Protein AF-A0A812YPP5-F1 (afdb_monomer_lite)

Secondary structure (DSSP, 8-state):
--HHHHHSPPTTS--SS-HHHHHHHHH-HHHHHHHHHHHHHHHHHH-TTS-HHHHHHHHHHHHHHHHHHHHHHHHHHHTGGG-HHHHTTTT-TT------GGGTTTTTSTT--

pLDDT: mean 78.15, std 19.76, range [39.53, 96.69]

Radius of gyration: 17.34 Å; chains: 1; bounding box: 52×29×34 Å

Sequence (113 aa):
MRLKRLCEKKKSGKAWVSEELTADWKSGGSSREALEIALLETIKELGADAPHQKMRAAFVCKVTFVKERILQREKEVTGEWLTEERMKNKHSWGKHRVCNHDLYISQNLNQLS

Structure (mmCIF, N/CA/C/O backbone):
data_AF-A0A812YPP5-F1
#
_entry.id   AF-A0A812YPP5-F1
#
loop_
_atom_site.group_PDB
_atom_site.id
_atom_site.type_symbol
_atom_site.label_atom_id
_atom_site.label_alt_id
_atom_site.label_comp_id
_atom_site.label_asym_id
_atom_site.label_entity_id
_atom_site.label_seq_id
_atom_site.pdbx_PDB_ins_code
_atom_site.Cartn_x
_atom_site.Cartn_y
_atom_site.Cartn_z
_atom_site.occupancy
_atom_site.B_iso_or_equiv
_atom_site.auth_seq_id
_atom_site.auth_comp_id
_atom_site.auth_asym_id
_atom_site.auth_atom_id
_atom_site.pdbx_PDB_model_num
ATOM 1 N N . MET A 1 1 ? 6.614 -10.183 -5.417 1.00 79.25 1 MET A N 1
ATOM 2 C CA . MET A 1 1 ? 7.104 -9.026 -4.613 1.00 79.25 1 MET A CA 1
ATOM 3 C C . MET A 1 1 ? 6.730 -9.206 -3.135 1.00 79.25 1 MET A C 1
ATOM 5 O O . MET A 1 1 ? 5.693 -9.798 -2.890 1.00 79.25 1 MET A O 1
ATOM 9 N N . ARG A 1 2 ? 7.524 -8.730 -2.153 1.00 87.25 2 ARG A N 1
ATOM 10 C CA . ARG A 1 2 ? 7.175 -8.784 -0.706 1.00 87.25 2 ARG A CA 1
ATOM 11 C C . ARG A 1 2 ? 7.024 -7.372 -0.128 1.00 87.25 2 ARG A C 1
ATOM 13 O O . ARG A 1 2 ? 7.924 -6.565 -0.346 1.00 87.25 2 ARG A O 1
ATOM 20 N N . LEU A 1 3 ? 5.979 -7.113 0.669 1.00 89.81 3 LEU A N 1
ATOM 21 C CA . LEU A 1 3 ? 5.699 -5.789 1.258 1.00 89.81 3 LEU A CA 1
ATOM 22 C C . LEU A 1 3 ? 6.881 -5.239 2.064 1.00 89.81 3 LEU A C 1
ATOM 24 O O . LEU A 1 3 ? 7.301 -4.104 1.863 1.00 89.81 3 LEU A O 1
ATOM 28 N N . LYS A 1 4 ? 7.501 -6.095 2.883 1.00 91.06 4 LYS A N 1
ATOM 29 C CA . LYS A 1 4 ? 8.711 -5.774 3.653 1.00 91.06 4 LYS A CA 1
ATOM 30 C C . LYS A 1 4 ? 9.811 -5.134 2.790 1.00 91.06 4 LYS A C 1
ATOM 32 O O . LYS A 1 4 ? 10.397 -4.138 3.182 1.00 91.06 4 LYS A O 1
ATOM 37 N N . ARG A 1 5 ? 10.046 -5.642 1.572 1.00 88.81 5 ARG A N 1
ATOM 38 C CA . ARG A 1 5 ? 11.086 -5.105 0.672 1.00 88.81 5 ARG A CA 1
ATOM 39 C C . ARG A 1 5 ? 10.761 -3.709 0.131 1.00 88.81 5 ARG A C 1
ATOM 41 O O . ARG A 1 5 ? 11.690 -2.998 -0.238 1.00 88.81 5 ARG A O 1
ATOM 48 N N . LEU A 1 6 ? 9.481 -3.340 0.061 1.00 89.44 6 LEU A N 1
ATOM 49 C CA . LEU A 1 6 ? 9.037 -2.015 -0.381 1.00 89.44 6 LEU A CA 1
ATOM 50 C C . LEU A 1 6 ? 9.109 -0.991 0.757 1.00 89.44 6 LEU A C 1
ATOM 52 O O . LEU A 1 6 ? 9.531 0.137 0.523 1.00 89.44 6 LEU A O 1
ATOM 56 N N . CYS A 1 7 ? 8.737 -1.392 1.974 1.00 91.31 7 CYS A N 1
ATOM 57 C CA . CYS A 1 7 ? 8.597 -0.481 3.112 1.00 91.31 7 CYS A CA 1
ATOM 58 C C . CYS A 1 7 ? 9.831 -0.399 4.026 1.00 91.31 7 CYS A C 1
ATOM 60 O O . CYS A 1 7 ? 9.927 0.524 4.830 1.00 91.31 7 CYS A O 1
ATOM 62 N N . GLU A 1 8 ? 10.790 -1.325 3.938 1.00 88.56 8 GLU A N 1
ATOM 63 C CA . GLU A 1 8 ? 12.008 -1.248 4.751 1.00 88.56 8 GLU A CA 1
ATOM 64 C C . GLU A 1 8 ? 12.989 -0.171 4.273 1.00 88.56 8 GLU A C 1
ATOM 66 O O . GLU A 1 8 ? 13.246 0.006 3.077 1.00 88.56 8 GLU A O 1
ATOM 71 N N . LYS A 1 9 ? 13.620 0.503 5.244 1.00 88.88 9 LYS A N 1
ATOM 72 C CA . LYS A 1 9 ? 14.792 1.345 4.990 1.00 88.88 9 LYS A CA 1
ATOM 73 C C . LYS A 1 9 ? 15.990 0.450 4.670 1.00 88.88 9 LYS A C 1
ATOM 75 O O . LYS A 1 9 ? 16.253 -0.539 5.354 1.00 88.88 9 LYS A O 1
ATOM 80 N N . LYS A 1 10 ? 16.746 0.809 3.634 1.00 87.19 10 LYS A N 1
ATOM 81 C CA . LYS A 1 10 ? 18.026 0.163 3.327 1.00 87.19 10 LYS A CA 1
ATOM 82 C C . LYS A 1 10 ? 19.055 0.488 4.410 1.00 87.19 10 LYS A C 1
ATOM 84 O O . LYS A 1 10 ? 18.938 1.493 5.104 1.00 87.19 10 LYS A O 1
ATOM 89 N N . LYS A 1 11 ? 20.143 -0.289 4.454 1.00 86.88 11 LYS A N 1
ATOM 90 C CA . LYS A 1 11 ? 21.325 0.005 5.291 1.00 86.88 11 LYS A CA 1
ATOM 91 C C . LYS A 1 11 ? 21.907 1.403 5.041 1.00 86.88 11 LYS A C 1
ATOM 93 O O . LYS A 1 11 ? 22.482 1.991 5.941 1.00 86.88 11 LYS A O 1
ATOM 98 N N . SER A 1 12 ? 21.715 1.948 3.838 1.00 87.88 12 SER A N 1
ATOM 99 C CA . SER A 1 12 ? 22.103 3.316 3.483 1.00 87.88 12 SER A CA 1
ATOM 100 C C . SER A 1 12 ? 21.178 4.407 4.041 1.00 87.88 12 SER A C 1
ATOM 102 O O . SER A 1 12 ? 21.346 5.571 3.699 1.00 87.88 12 SER A O 1
ATOM 104 N N . GLY A 1 13 ? 20.144 4.053 4.809 1.00 84.12 13 GLY A N 1
ATOM 105 C CA . GLY A 1 13 ? 19.131 4.978 5.326 1.00 84.12 13 GLY A CA 1
ATOM 106 C C . GLY A 1 13 ? 18.031 5.348 4.323 1.00 84.12 13 GLY A C 1
ATOM 107 O O . GLY A 1 13 ? 16.972 5.820 4.731 1.00 84.12 13 GLY A O 1
ATOM 108 N N . LYS A 1 14 ? 18.225 5.083 3.022 1.00 85.31 14 LYS A N 1
ATOM 109 C CA . LYS A 1 14 ? 17.237 5.382 1.971 1.00 85.31 14 LYS A CA 1
ATOM 110 C C . LYS A 1 14 ? 16.070 4.385 1.995 1.00 85.31 14 LYS A C 1
ATOM 112 O O . LYS A 1 14 ? 16.294 3.174 2.047 1.00 85.31 14 LYS A O 1
ATOM 117 N N . ALA A 1 15 ? 14.840 4.884 1.894 1.00 87.00 15 ALA A N 1
ATOM 118 C CA . ALA A 1 15 ? 13.625 4.088 1.697 1.00 87.00 15 ALA A CA 1
ATOM 119 C C . ALA A 1 15 ? 13.202 4.089 0.220 1.00 87.00 15 ALA A C 1
ATOM 121 O O . ALA A 1 15 ? 13.561 4.992 -0.537 1.00 87.00 15 ALA A O 1
ATOM 122 N N . TRP A 1 16 ? 12.446 3.074 -0.205 1.00 88.19 16 TRP A N 1
ATOM 123 C CA . TRP A 1 16 ? 11.841 3.072 -1.543 1.00 88.19 16 TRP A CA 1
ATOM 124 C C . TRP A 1 16 ? 10.539 3.866 -1.609 1.00 88.19 16 TRP A C 1
ATOM 126 O O . TRP A 1 16 ? 10.224 4.406 -2.670 1.00 88.19 16 TRP A O 1
ATOM 136 N N . VAL A 1 17 ? 9.805 3.890 -0.499 1.00 91.19 17 VAL A N 1
ATOM 137 C CA . VAL A 1 17 ? 8.523 4.572 -0.303 1.00 91.19 17 VAL A CA 1
ATOM 138 C C . VAL A 1 17 ? 8.693 5.748 0.662 1.00 91.19 17 VAL A C 1
ATOM 140 O O . VAL A 1 17 ? 9.758 5.904 1.262 1.00 91.19 17 VAL A O 1
ATOM 143 N N . SER A 1 18 ? 7.661 6.582 0.804 1.00 92.06 18 SER A N 1
ATOM 144 C CA . SER A 1 18 ? 7.681 7.717 1.732 1.00 92.06 18 SER A CA 1
ATOM 145 C C . SER A 1 18 ? 7.841 7.272 3.192 1.00 92.06 18 SER A C 1
ATOM 147 O O . SER A 1 18 ? 7.614 6.111 3.558 1.00 92.06 18 SER A O 1
ATOM 149 N N . GLU A 1 19 ? 8.234 8.214 4.050 1.00 91.50 19 GLU A N 1
ATOM 150 C CA . GLU A 1 19 ? 8.356 7.949 5.485 1.00 91.50 19 GLU A CA 1
ATOM 151 C C . GLU A 1 19 ? 7.009 7.609 6.126 1.00 91.50 19 GLU A C 1
ATOM 153 O O . GLU A 1 19 ? 6.971 6.741 6.993 1.00 91.50 19 GLU A O 1
ATOM 158 N N . GLU A 1 20 ? 5.913 8.192 5.633 1.00 92.06 20 GLU A N 1
ATOM 159 C CA . GLU A 1 20 ? 4.542 7.855 6.038 1.00 92.06 20 GLU A CA 1
ATOM 160 C C . GLU A 1 20 ? 4.241 6.368 5.807 1.00 92.06 20 GLU A C 1
ATOM 162 O O . GLU A 1 20 ? 3.895 5.656 6.741 1.00 92.06 20 GLU A O 1
ATOM 167 N N . LEU A 1 21 ? 4.478 5.850 4.596 1.00 93.06 21 LEU A N 1
ATOM 168 C CA . LEU A 1 21 ? 4.222 4.437 4.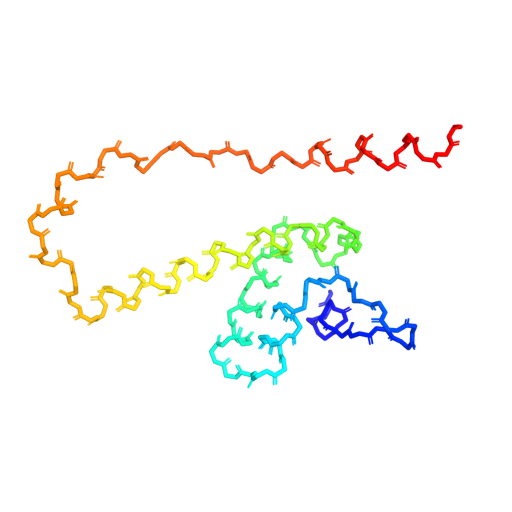284 1.00 93.06 21 LEU A CA 1
ATOM 169 C C . LEU A 1 21 ? 5.149 3.488 5.051 1.00 93.06 21 LEU A C 1
ATOM 171 O O . LEU A 1 21 ? 4.796 2.346 5.348 1.00 93.06 21 LEU A O 1
ATOM 175 N N . THR A 1 22 ? 6.350 3.959 5.381 1.00 93.81 22 THR A N 1
ATOM 176 C CA . THR A 1 22 ? 7.265 3.234 6.265 1.00 93.81 22 THR A CA 1
ATOM 177 C C . THR A 1 22 ? 6.720 3.194 7.695 1.00 93.81 22 THR A C 1
ATOM 179 O O . THR A 1 22 ? 6.829 2.162 8.358 1.00 93.81 22 THR A O 1
ATOM 182 N N . ALA A 1 23 ? 6.146 4.298 8.179 1.00 92.75 23 ALA A N 1
ATOM 183 C CA . ALA A 1 23 ? 5.526 4.392 9.494 1.00 92.75 23 ALA A CA 1
ATOM 184 C C . ALA A 1 23 ? 4.264 3.524 9.581 1.00 92.75 23 ALA A C 1
ATOM 186 O O . ALA A 1 23 ? 4.163 2.743 10.520 1.00 92.75 23 ALA A O 1
ATOM 187 N N . ASP A 1 24 ? 3.392 3.554 8.571 1.00 92.75 24 ASP A N 1
ATOM 188 C CA . ASP A 1 24 ? 2.206 2.689 8.461 1.00 92.75 24 ASP A CA 1
ATOM 189 C C . ASP A 1 24 ? 2.570 1.204 8.452 1.00 92.75 24 ASP A C 1
ATOM 191 O O . ASP A 1 24 ? 1.938 0.367 9.097 1.00 92.75 24 ASP A O 1
ATOM 195 N N . TRP A 1 25 ? 3.635 0.850 7.728 1.00 94.62 25 TRP A N 1
ATOM 196 C CA . TRP A 1 25 ? 4.117 -0.520 7.750 1.00 94.62 25 TRP A CA 1
ATOM 197 C C . TRP A 1 25 ? 4.631 -0.903 9.138 1.00 94.62 25 TRP A C 1
ATOM 199 O O . TRP A 1 25 ? 4.408 -2.033 9.566 1.00 94.62 25 TRP A O 1
ATOM 209 N N . LYS A 1 26 ? 5.303 0.003 9.856 1.00 93.00 26 LYS A N 1
ATOM 210 C CA . LYS A 1 26 ? 5.820 -0.255 11.208 1.0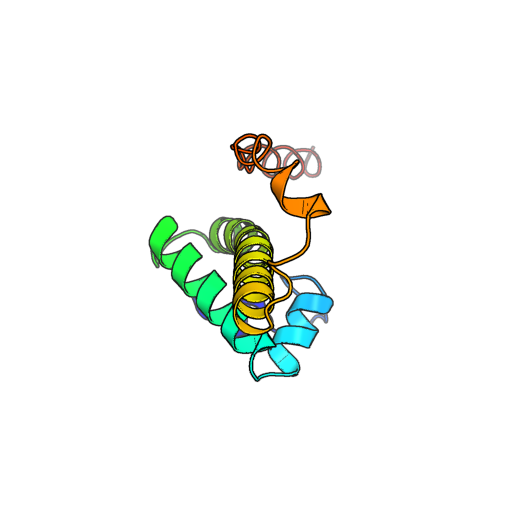0 93.00 26 LYS A CA 1
ATOM 211 C C . LYS A 1 26 ? 4.723 -0.311 12.268 1.00 93.00 26 LYS A C 1
ATOM 213 O O . LYS A 1 26 ? 4.813 -1.185 13.126 1.00 93.00 26 LYS A O 1
ATOM 218 N N . SER A 1 27 ? 3.722 0.568 12.201 1.00 92.50 27 SER A N 1
ATOM 219 C CA . SER A 1 27 ? 2.618 0.632 13.167 1.00 92.50 27 SER A CA 1
ATOM 220 C C . SER A 1 27 ? 1.821 -0.670 13.199 1.00 92.50 27 SER A C 1
ATOM 222 O O . SER A 1 27 ? 1.396 -1.100 14.268 1.00 92.50 27 SER A O 1
ATOM 224 N N . GLY A 1 28 ? 1.705 -1.358 12.059 1.00 92.12 28 GLY A N 1
ATOM 225 C CA . GLY A 1 28 ? 0.979 -2.622 11.985 1.00 92.12 28 GLY A CA 1
ATOM 226 C C . GLY A 1 28 ? -0.533 -2.407 11.922 1.00 92.12 28 GLY A C 1
ATOM 227 O O . GLY A 1 28 ? -0.997 -1.376 11.439 1.00 92.12 28 GLY A O 1
ATOM 228 N N . GLY A 1 29 ? -1.294 -3.410 12.371 1.00 93.06 29 GLY A N 1
ATOM 229 C CA . GLY A 1 29 ? -2.759 -3.364 12.410 1.00 93.06 29 GLY A CA 1
ATOM 230 C C . GLY A 1 29 ? -3.396 -3.003 11.064 1.00 93.06 29 GLY A C 1
ATOM 231 O O . GLY A 1 29 ? -2.886 -3.375 10.004 1.00 93.06 29 GLY A O 1
ATOM 232 N N . SER A 1 30 ? -4.473 -2.219 11.123 1.00 90.38 30 SER A N 1
ATOM 233 C CA . SER A 1 30 ? -5.250 -1.786 9.955 1.00 90.38 30 SER A CA 1
ATOM 234 C C . SER A 1 30 ? -4.422 -0.997 8.935 1.00 90.38 30 SER A C 1
ATOM 236 O O . SER A 1 30 ? -4.593 -1.173 7.727 1.00 90.38 30 SER A O 1
ATOM 238 N N . SER A 1 31 ? -3.464 -0.181 9.391 1.00 91.31 31 SER A N 1
ATOM 239 C CA . SER A 1 31 ? -2.554 0.548 8.500 1.00 91.31 31 SER A CA 1
ATOM 240 C C . SER A 1 31 ? -1.718 -0.405 7.647 1.00 91.31 31 SER A C 1
ATOM 242 O O . SER A 1 31 ? -1.598 -0.202 6.440 1.00 91.31 31 SER A O 1
ATOM 244 N N . ARG A 1 32 ? -1.172 -1.481 8.233 1.00 94.62 32 ARG A N 1
ATOM 245 C CA . ARG A 1 32 ? -0.409 -2.485 7.474 1.00 94.62 32 ARG A CA 1
ATOM 246 C C . ARG A 1 32 ? -1.312 -3.318 6.571 1.00 94.62 32 ARG A C 1
ATOM 248 O O . ARG A 1 32 ? -0.919 -3.585 5.438 1.00 94.62 32 ARG A O 1
ATOM 255 N N . GLU A 1 33 ? -2.506 -3.680 7.028 1.00 94.62 33 GLU A N 1
ATOM 256 C CA . GLU A 1 33 ? -3.488 -4.407 6.214 1.00 94.62 33 GLU A CA 1
ATOM 257 C C . GLU A 1 33 ? -3.845 -3.636 4.936 1.00 94.62 33 GLU A C 1
ATOM 259 O O . GLU A 1 33 ? -3.858 -4.212 3.847 1.00 94.62 33 GLU A O 1
ATOM 264 N N . ALA A 1 34 ? -4.031 -2.314 5.024 1.00 94.69 34 ALA A N 1
ATOM 265 C CA . ALA A 1 34 ? -4.259 -1.469 3.851 1.00 94.69 34 ALA A CA 1
ATOM 266 C C . ALA A 1 34 ? -3.098 -1.547 2.840 1.00 94.69 34 ALA A C 1
ATOM 268 O O . ALA A 1 34 ? -3.322 -1.618 1.628 1.00 94.69 34 ALA A O 1
ATOM 269 N N . LEU A 1 35 ? -1.850 -1.589 3.321 1.00 96.38 35 LEU A N 1
ATOM 270 C CA . LEU A 1 35 ? -0.674 -1.761 2.464 1.00 96.38 35 LEU A CA 1
ATOM 271 C C . LEU A 1 35 ? -0.607 -3.164 1.845 1.00 96.38 35 LEU A C 1
ATOM 273 O O . LEU A 1 35 ? -0.211 -3.308 0.688 1.00 96.38 35 LEU A O 1
ATOM 277 N N . GLU A 1 36 ? -0.989 -4.204 2.582 1.00 96.31 36 GLU A N 1
ATOM 278 C CA . GLU A 1 36 ? -1.033 -5.574 2.061 1.00 96.31 36 GLU A CA 1
ATOM 279 C C . GLU A 1 36 ? -2.077 -5.715 0.953 1.00 96.31 36 GLU A C 1
ATOM 281 O O . GLU A 1 36 ? -1.765 -6.241 -0.118 1.00 96.31 36 GLU A O 1
ATOM 286 N N . ILE A 1 37 ? -3.271 -5.154 1.152 1.00 96.25 37 ILE A N 1
ATOM 287 C CA . ILE A 1 37 ? -4.324 -5.102 0.133 1.00 96.25 37 ILE A CA 1
ATOM 288 C C . ILE A 1 37 ? -3.822 -4.361 -1.112 1.00 96.25 37 ILE A C 1
ATOM 290 O O . ILE A 1 37 ? -3.935 -4.879 -2.224 1.00 96.25 37 ILE A O 1
ATOM 294 N N . ALA A 1 38 ? -3.209 -3.186 -0.941 1.00 96.69 38 ALA A N 1
ATOM 295 C CA . ALA A 1 38 ? -2.670 -2.410 -2.056 1.00 96.69 38 ALA A CA 1
ATOM 296 C C . ALA A 1 38 ? -1.596 -3.180 -2.840 1.00 96.69 38 ALA A C 1
ATOM 298 O O . ALA A 1 38 ? -1.562 -3.130 -4.074 1.00 96.69 38 ALA A O 1
ATOM 299 N N . LEU A 1 39 ? -0.733 -3.931 -2.151 1.00 96.44 39 LEU A N 1
ATOM 300 C CA . LEU A 1 39 ? 0.269 -4.769 -2.803 1.00 96.44 39 LEU A CA 1
ATOM 301 C C . LEU A 1 39 ? -0.374 -5.915 -3.590 1.00 96.44 39 LEU A C 1
ATOM 303 O O . LEU A 1 39 ? 0.023 -6.152 -4.730 1.00 96.44 39 LEU A O 1
ATOM 307 N N . LEU A 1 40 ? -1.353 -6.613 -3.014 1.00 96.69 40 LEU A N 1
ATOM 308 C CA . LEU A 1 40 ? -2.046 -7.714 -3.686 1.00 96.69 40 LEU A CA 1
ATOM 309 C C . LEU A 1 40 ? -2.788 -7.235 -4.935 1.00 96.69 40 LEU A C 1
ATOM 311 O O . LEU A 1 40 ? -2.689 -7.868 -5.985 1.00 96.69 40 LEU A O 1
ATOM 315 N N . GLU A 1 41 ? -3.470 -6.093 -4.856 1.00 96.44 41 GLU A N 1
ATOM 316 C CA . GLU A 1 41 ? -4.131 -5.484 -6.013 1.00 96.44 41 GLU A CA 1
ATOM 317 C C . GLU A 1 41 ? -3.131 -5.084 -7.099 1.00 96.44 41 GLU A C 1
ATOM 319 O O . GLU A 1 41 ? -3.376 -5.316 -8.281 1.00 96.44 41 GLU A O 1
ATOM 324 N N . THR A 1 42 ? -1.972 -4.554 -6.707 1.00 96.44 42 THR A N 1
ATOM 325 C CA . THR A 1 42 ? -0.908 -4.196 -7.653 1.00 96.44 42 THR A CA 1
ATOM 326 C C . THR A 1 42 ? -0.302 -5.432 -8.324 1.00 96.44 42 THR A C 1
ATOM 328 O O . THR A 1 42 ? -0.070 -5.429 -9.531 1.00 96.44 42 THR A O 1
ATOM 331 N N . ILE A 1 43 ? -0.075 -6.514 -7.570 1.00 95.50 43 ILE A N 1
ATOM 332 C CA . ILE A 1 43 ? 0.411 -7.791 -8.116 1.00 95.50 43 ILE A CA 1
ATOM 333 C C . ILE A 1 43 ? -0.626 -8.396 -9.065 1.00 95.50 43 ILE A C 1
ATOM 335 O O . ILE A 1 43 ? -0.252 -8.913 -10.113 1.00 95.50 43 ILE A O 1
ATOM 339 N N . LYS A 1 44 ? -1.917 -8.315 -8.730 1.00 96.00 44 LYS A N 1
ATOM 340 C CA . LYS A 1 44 ? -3.002 -8.780 -9.601 1.00 96.00 44 LYS A CA 1
ATOM 341 C C . LYS A 1 44 ? -3.043 -8.010 -10.924 1.00 96.00 44 LYS A C 1
ATOM 343 O O . LYS A 1 44 ? -3.329 -8.605 -11.954 1.00 96.00 44 LYS A O 1
ATOM 348 N N . GLU A 1 45 ? -2.765 -6.709 -10.893 1.00 95.00 45 GLU A N 1
ATOM 349 C CA . GLU A 1 45 ? -2.776 -5.844 -12.077 1.00 95.00 45 GLU A CA 1
ATOM 350 C C . GLU A 1 45 ? -1.541 -6.035 -12.970 1.00 95.00 45 GLU A C 1
ATOM 352 O O . GLU A 1 45 ? -1.663 -6.088 -14.190 1.00 95.00 45 GLU A O 1
ATOM 357 N N . LEU A 1 46 ? -0.348 -6.131 -12.377 1.00 94.44 46 LEU A N 1
ATOM 358 C CA . LEU A 1 46 ? 0.914 -6.138 -13.124 1.00 94.44 46 LEU A CA 1
ATOM 359 C C . LEU A 1 46 ? 1.523 -7.530 -13.332 1.00 94.44 46 LEU A C 1
ATOM 361 O O . LEU A 1 46 ? 2.401 -7.684 -14.179 1.00 94.44 46 LEU A O 1
ATOM 365 N N . GLY A 1 47 ? 1.096 -8.523 -12.554 1.00 93.62 47 GLY A N 1
ATOM 366 C CA . GLY A 1 47 ? 1.736 -9.832 -12.454 1.00 93.62 47 GLY A CA 1
ATOM 367 C C . GLY A 1 47 ? 2.857 -9.875 -11.409 1.00 93.62 47 GLY A C 1
ATOM 368 O O . GLY A 1 47 ? 3.457 -8.861 -11.039 1.00 93.62 47 GLY A O 1
ATOM 369 N N . ALA A 1 48 ? 3.159 -11.078 -10.912 1.00 91.06 48 ALA A N 1
ATOM 370 C CA . ALA A 1 48 ? 4.162 -11.289 -9.863 1.00 91.06 48 ALA A CA 1
ATOM 371 C C . ALA A 1 48 ? 5.602 -10.975 -10.311 1.00 91.06 48 ALA A C 1
ATOM 373 O O . ALA A 1 48 ? 6.423 -10.590 -9.468 1.00 91.06 48 ALA A O 1
ATOM 374 N N . ASP A 1 49 ? 5.861 -11.088 -11.617 1.00 92.25 49 ASP A N 1
ATOM 375 C CA . ASP A 1 49 ? 7.173 -10.924 -12.255 1.00 92.25 49 ASP A CA 1
ATOM 376 C C . ASP A 1 49 ? 7.425 -9.503 -12.779 1.00 92.25 49 ASP A C 1
ATOM 378 O O . ASP A 1 49 ? 8.446 -9.232 -13.413 1.00 92.25 49 ASP A O 1
ATOM 382 N N . ALA A 1 50 ? 6.509 -8.565 -12.520 1.00 93.12 50 ALA A N 1
ATOM 383 C CA . ALA A 1 50 ? 6.659 -7.199 -12.998 1.00 93.12 50 ALA A CA 1
ATOM 384 C C . ALA A 1 50 ? 7.923 -6.515 -12.428 1.00 93.12 50 ALA A C 1
ATOM 386 O O . ALA A 1 50 ? 8.275 -6.716 -11.256 1.00 93.12 50 ALA A O 1
ATOM 387 N N . PRO A 1 51 ? 8.583 -5.634 -13.212 1.00 93.19 51 PRO A N 1
ATOM 388 C CA . PRO A 1 51 ? 9.779 -4.925 -12.772 1.00 93.19 51 PRO A CA 1
ATOM 389 C C . PRO A 1 51 ? 9.558 -4.155 -11.467 1.00 93.19 51 PRO A C 1
ATOM 391 O O . PRO A 1 51 ? 8.541 -3.482 -11.287 1.00 93.19 51 PRO A O 1
ATOM 394 N N . HIS A 1 52 ? 10.551 -4.178 -10.574 1.00 90.44 52 HIS A N 1
ATOM 395 C CA . HIS A 1 52 ? 10.445 -3.570 -9.241 1.00 90.44 52 HIS A CA 1
ATOM 396 C C . HIS A 1 52 ? 10.051 -2.084 -9.279 1.00 90.44 52 HIS A C 1
ATOM 398 O O . HIS A 1 52 ? 9.231 -1.639 -8.479 1.00 90.44 52 HIS A O 1
ATOM 404 N N . GLN A 1 53 ? 10.606 -1.307 -10.214 1.00 91.25 53 GLN A N 1
ATOM 405 C CA . GLN A 1 53 ? 10.283 0.115 -10.355 1.00 91.25 53 GLN A CA 1
ATOM 406 C C . GLN A 1 53 ? 8.811 0.338 -10.728 1.00 91.25 53 GLN A C 1
ATOM 408 O O . GLN A 1 53 ? 8.168 1.208 -10.141 1.00 91.25 53 GLN A O 1
ATOM 413 N N . LYS A 1 54 ? 8.283 -0.479 -11.648 1.00 93.06 54 LYS A N 1
ATOM 414 C CA . LYS A 1 54 ? 6.882 -0.445 -12.086 1.00 93.06 54 LYS A CA 1
ATOM 415 C C . LYS A 1 54 ? 5.945 -0.843 -10.948 1.00 93.06 54 LYS A C 1
ATOM 417 O O . LYS A 1 54 ? 5.004 -0.119 -10.639 1.00 93.06 54 LYS A O 1
ATOM 422 N N . MET A 1 55 ? 6.280 -1.939 -10.266 1.00 94.31 55 MET A N 1
ATOM 423 C CA . MET A 1 55 ? 5.573 -2.422 -9.079 1.00 94.31 55 MET A CA 1
ATOM 424 C C . MET A 1 55 ? 5.486 -1.342 -8.000 1.00 94.31 55 MET A C 1
ATOM 426 O O . MET A 1 55 ? 4.418 -1.093 -7.459 1.00 94.31 55 MET A O 1
ATOM 430 N N . ARG A 1 56 ? 6.602 -0.666 -7.709 1.00 92.62 56 ARG A N 1
ATOM 431 C CA . ARG A 1 56 ? 6.653 0.406 -6.712 1.00 92.62 56 ARG A CA 1
ATOM 432 C C . ARG A 1 56 ? 5.768 1.590 -7.094 1.00 92.62 56 ARG A C 1
ATOM 434 O O . ARG A 1 56 ? 5.037 2.081 -6.242 1.00 92.62 56 ARG A O 1
ATOM 441 N N . ALA A 1 57 ? 5.857 2.058 -8.338 1.00 92.00 57 ALA A N 1
ATOM 442 C CA . ALA A 1 57 ? 5.075 3.204 -8.797 1.00 92.00 57 ALA A CA 1
ATOM 443 C C . ALA A 1 57 ? 3.568 2.919 -8.701 1.00 92.00 57 ALA A C 1
ATOM 445 O O . ALA A 1 57 ? 2.833 3.690 -8.090 1.00 92.00 57 ALA A O 1
ATOM 446 N N . ALA A 1 58 ? 3.133 1.764 -9.213 1.00 94.50 58 ALA A N 1
ATOM 447 C CA . ALA A 1 58 ? 1.738 1.347 -9.136 1.00 94.50 58 ALA A CA 1
ATOM 448 C C . ALA A 1 58 ? 1.275 1.118 -7.690 1.00 94.50 58 ALA A C 1
ATOM 450 O O . ALA A 1 58 ? 0.180 1.541 -7.332 1.00 94.50 58 ALA A O 1
ATOM 451 N N . PHE A 1 59 ? 2.125 0.526 -6.844 1.00 95.62 59 PHE A N 1
ATOM 452 C CA . PHE A 1 59 ? 1.835 0.307 -5.428 1.00 95.62 59 PHE A CA 1
ATOM 453 C C . PHE A 1 59 ? 1.549 1.616 -4.689 1.00 95.62 59 PHE A C 1
ATOM 455 O O . PHE A 1 59 ? 0.539 1.704 -4.001 1.00 95.62 59 PHE A O 1
ATOM 462 N N . VAL A 1 60 ? 2.388 2.644 -4.857 1.00 93.06 60 VAL A N 1
ATOM 463 C CA . VAL A 1 60 ? 2.191 3.943 -4.187 1.00 93.06 60 VAL A CA 1
ATOM 464 C C . VAL A 1 60 ? 0.847 4.561 -4.577 1.00 93.06 60 VAL A C 1
ATOM 466 O O . VAL A 1 60 ? 0.108 5.002 -3.700 1.00 93.06 60 VAL A O 1
ATOM 469 N N . CYS A 1 61 ? 0.484 4.518 -5.862 1.00 91.31 61 CYS A N 1
ATOM 470 C CA . CYS A 1 61 ? -0.841 4.951 -6.307 1.00 91.31 61 CYS A CA 1
ATOM 471 C C . CYS A 1 61 ? -1.959 4.063 -5.745 1.00 91.31 61 CYS A C 1
ATOM 473 O O . CYS A 1 61 ? -3.025 4.553 -5.402 1.00 91.31 61 CYS A O 1
ATOM 475 N N . LYS A 1 62 ? -1.751 2.747 -5.640 1.00 94.69 62 LYS A N 1
ATOM 476 C CA . LYS A 1 62 ? -2.776 1.826 -5.136 1.00 94.69 62 LYS A CA 1
ATOM 477 C C . LYS A 1 62 ? -3.066 2.037 -3.654 1.00 94.69 62 LYS A C 1
ATOM 479 O O . LYS A 1 62 ? -4.219 1.930 -3.250 1.00 94.69 62 LYS A O 1
ATOM 484 N N . VAL A 1 63 ? -2.052 2.373 -2.857 1.00 94.00 63 VAL A N 1
ATOM 485 C CA . VAL A 1 63 ? -2.224 2.631 -1.422 1.00 94.00 63 VAL A CA 1
ATOM 486 C C . VAL A 1 63 ? -3.220 3.760 -1.174 1.00 94.00 63 VAL A C 1
ATOM 488 O O . VAL A 1 63 ? -4.091 3.600 -0.323 1.00 94.00 63 VAL A O 1
ATOM 491 N N . THR A 1 64 ? -3.146 4.864 -1.923 1.00 91.12 64 THR A N 1
ATOM 492 C CA . THR A 1 64 ? -4.085 5.983 -1.742 1.00 91.12 64 THR A CA 1
ATOM 493 C C . THR A 1 64 ? -5.519 5.542 -2.026 1.00 91.12 64 THR A C 1
ATOM 495 O O . THR A 1 64 ? -6.394 5.750 -1.189 1.00 91.12 64 THR A O 1
ATOM 498 N N . PHE A 1 65 ? -5.746 4.812 -3.123 1.00 91.94 65 PHE A N 1
ATOM 499 C CA . PHE A 1 65 ? -7.071 4.280 -3.459 1.00 91.94 65 PHE A CA 1
ATOM 500 C C . PHE A 1 65 ? -7.610 3.302 -2.412 1.00 91.94 65 PHE A C 1
ATOM 502 O O . PHE A 1 65 ? -8.797 3.324 -2.088 1.00 91.94 65 PHE A O 1
ATOM 509 N N . VAL A 1 66 ? -6.758 2.426 -1.874 1.00 93.62 66 VAL A N 1
ATOM 510 C CA . VAL A 1 66 ? -7.175 1.471 -0.841 1.00 93.62 66 VAL A CA 1
ATOM 511 C C . VAL A 1 66 ? -7.533 2.196 0.453 1.00 93.62 66 VAL A C 1
ATOM 513 O O . VAL A 1 66 ? -8.582 1.897 1.023 1.00 93.62 66 VAL A O 1
ATOM 516 N N . LYS A 1 67 ? -6.721 3.169 0.887 1.00 91.19 67 LYS A N 1
ATOM 517 C CA . LYS A 1 67 ? -7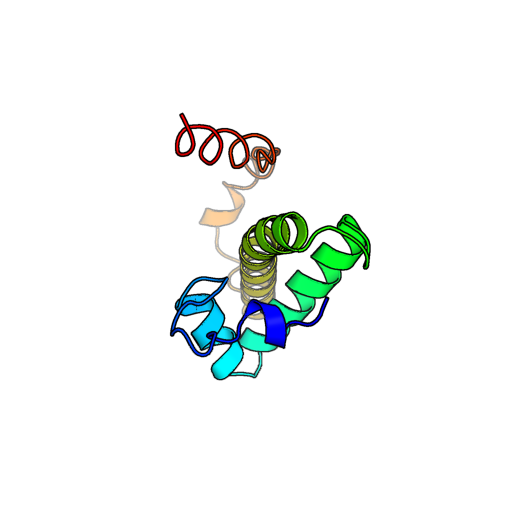.010 3.991 2.072 1.00 91.19 67 LYS A CA 1
ATOM 518 C C . LYS A 1 67 ? -8.333 4.749 1.919 1.00 91.19 67 LYS A C 1
ATOM 520 O O . LYS A 1 67 ? -9.173 4.682 2.809 1.00 91.19 67 LYS A O 1
ATOM 525 N N . GLU A 1 68 ? -8.561 5.395 0.775 1.00 90.44 68 GLU A N 1
ATOM 526 C CA . GLU A 1 68 ? -9.823 6.091 0.478 1.00 90.44 68 GLU A CA 1
ATOM 527 C C . GLU A 1 68 ? -11.026 5.140 0.503 1.00 90.44 68 GLU A C 1
ATOM 529 O O . GLU A 1 68 ? -12.071 5.463 1.070 1.00 90.44 68 GLU A O 1
ATOM 534 N N . ARG A 1 69 ? -10.878 3.939 -0.070 1.00 91.50 69 ARG A N 1
ATOM 535 C CA . ARG A 1 69 ? -11.939 2.926 -0.091 1.00 91.50 69 ARG A CA 1
ATOM 536 C C . ARG A 1 69 ? -12.261 2.391 1.304 1.00 91.50 69 ARG A C 1
ATOM 538 O O . ARG A 1 69 ? -13.430 2.145 1.588 1.00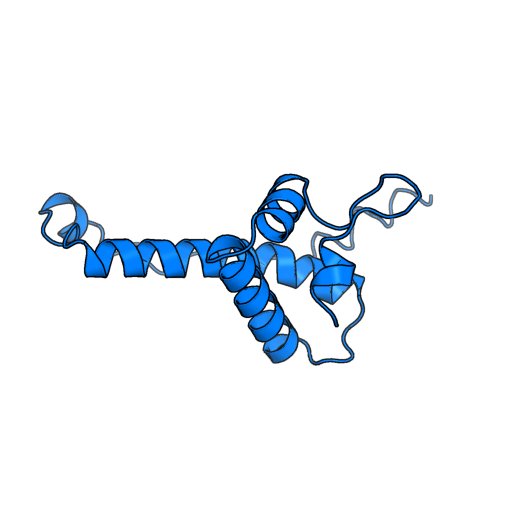 91.50 69 ARG A O 1
ATOM 545 N N . ILE A 1 70 ? -11.253 2.191 2.155 1.00 88.81 70 ILE A N 1
ATOM 546 C CA . ILE A 1 70 ? -11.452 1.777 3.553 1.00 88.81 70 ILE A CA 1
ATOM 547 C C . ILE A 1 70 ? -12.167 2.888 4.321 1.00 88.81 70 ILE A C 1
ATOM 549 O O . ILE A 1 70 ? -13.214 2.625 4.904 1.00 88.81 70 ILE A O 1
ATOM 553 N N . LEU A 1 71 ? -11.691 4.131 4.221 1.00 87.50 71 LEU A N 1
ATOM 554 C CA . LEU A 1 71 ? -12.313 5.278 4.882 1.00 87.50 71 LEU A CA 1
ATOM 555 C C . LEU A 1 71 ? -13.778 5.461 4.461 1.00 87.50 71 LEU A C 1
ATOM 557 O O . LEU A 1 71 ? -14.639 5.756 5.284 1.00 87.50 71 LEU A O 1
ATOM 561 N N . GLN A 1 72 ? -14.091 5.271 3.178 1.00 82.56 72 GLN A N 1
ATOM 562 C CA . GLN A 1 72 ? -15.467 5.369 2.695 1.00 82.56 72 GLN A CA 1
ATOM 563 C C . GLN A 1 72 ? -16.369 4.291 3.315 1.00 82.56 72 GLN A C 1
ATOM 565 O O . GLN A 1 72 ? -17.490 4.605 3.711 1.00 82.56 72 GLN A O 1
ATOM 570 N N . ARG A 1 73 ? -15.874 3.055 3.456 1.00 84.00 73 ARG A N 1
ATOM 571 C CA . ARG A 1 73 ? -16.596 1.970 4.141 1.00 84.00 73 ARG A CA 1
ATOM 572 C C . ARG A 1 73 ? -16.756 2.238 5.632 1.00 84.00 73 ARG A C 1
ATOM 574 O O . ARG A 1 73 ? -17.813 1.966 6.181 1.00 84.00 73 ARG A O 1
ATOM 581 N N . GLU A 1 74 ? -15.746 2.802 6.286 1.00 84.88 74 GLU A N 1
ATOM 582 C CA . GLU A 1 74 ? -15.863 3.211 7.689 1.00 84.88 74 GLU A CA 1
ATOM 583 C C . GLU A 1 74 ? -16.972 4.252 7.857 1.00 84.88 74 GLU A C 1
ATOM 585 O O . GLU A 1 74 ? -17.813 4.098 8.735 1.00 84.88 74 GLU A O 1
ATOM 590 N N . LYS A 1 75 ? -17.065 5.231 6.946 1.00 78.44 75 LYS A N 1
ATOM 591 C CA . LYS A 1 75 ? -18.174 6.199 6.918 1.00 78.44 75 LYS A CA 1
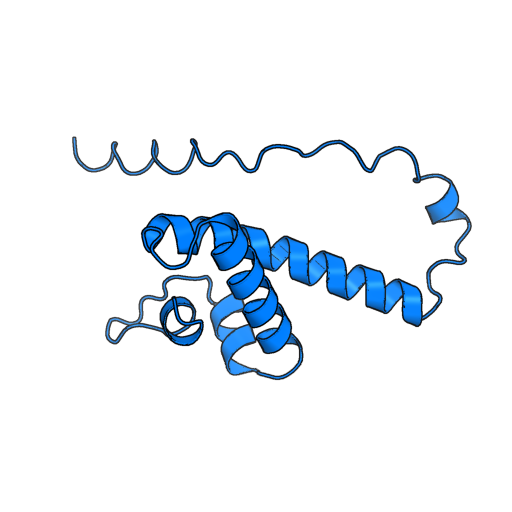ATOM 592 C C . LYS A 1 75 ? -19.538 5.548 6.677 1.00 78.44 75 LYS A C 1
ATOM 594 O O . LYS A 1 75 ? -20.529 5.994 7.250 1.00 78.44 75 LYS A O 1
ATOM 599 N N . GLU A 1 76 ? -19.608 4.517 5.824 1.00 75.69 76 GLU A N 1
ATOM 600 C CA . GLU A 1 76 ? -20.821 3.695 5.611 1.00 75.69 76 GLU A CA 1
ATOM 601 C C . GLU A 1 76 ? -21.269 3.024 6.903 1.00 75.69 76 GLU A C 1
ATOM 603 O O . GLU A 1 76 ? -22.444 3.090 7.256 1.00 75.69 76 GLU A O 1
ATOM 608 N N . VAL A 1 77 ? -20.323 2.440 7.634 1.00 80.06 77 VAL A N 1
ATOM 609 C CA . VAL A 1 77 ? -20.590 1.736 8.888 1.00 80.06 77 VAL A CA 1
ATOM 610 C C . VAL A 1 77 ? -20.974 2.699 10.016 1.00 80.06 77 VAL A C 1
ATOM 612 O O . VAL A 1 77 ? -21.865 2.381 10.798 1.00 80.06 77 VAL A O 1
ATOM 615 N N . THR A 1 78 ? -20.357 3.882 10.104 1.00 76.50 78 THR A N 1
ATOM 616 C CA . THR A 1 78 ? -20.648 4.868 11.164 1.00 76.50 78 THR A CA 1
ATOM 617 C C . THR A 1 78 ? -21.944 5.652 10.949 1.00 76.50 78 THR A C 1
ATOM 619 O O . THR A 1 78 ? -22.351 6.403 11.833 1.00 76.50 78 THR A O 1
ATOM 622 N N . GLY A 1 79 ? -22.617 5.485 9.806 1.00 61.22 79 GLY A N 1
ATOM 623 C CA . GLY A 1 79 ? -23.904 6.129 9.535 1.00 61.22 79 GLY A CA 1
ATOM 624 C C . GLY A 1 79 ? -23.812 7.607 9.133 1.00 61.22 79 GLY A C 1
ATOM 625 O O . GLY A 1 79 ? -24.840 8.271 9.023 1.00 61.22 79 GLY A O 1
ATOM 626 N N . GLU A 1 80 ? -22.615 8.121 8.822 1.00 59.72 80 GLU A N 1
ATOM 627 C CA . GLU A 1 80 ? -22.387 9.510 8.366 1.00 59.72 80 GLU A CA 1
ATOM 628 C C . GLU A 1 80 ? -23.019 9.807 6.977 1.00 59.72 80 GLU A C 1
ATOM 630 O O . GLU A 1 80 ? -22.952 10.916 6.451 1.00 59.72 80 GLU A O 1
ATOM 635 N N . TRP A 1 81 ? -23.661 8.811 6.357 1.00 53.25 81 TRP A N 1
ATOM 636 C CA . TRP A 1 81 ? -24.313 8.893 5.044 1.00 53.25 81 TRP A CA 1
ATOM 637 C C . TRP A 1 81 ? -25.660 9.614 5.018 1.00 53.25 81 TRP A C 1
ATOM 639 O O . TRP A 1 81 ? -26.181 9.866 3.931 1.00 53.25 81 TRP A O 1
ATOM 649 N N . LEU A 1 82 ? -26.229 9.943 6.177 1.00 52.91 82 LEU A N 1
ATOM 650 C CA . LEU A 1 82 ? -27.564 10.537 6.292 1.00 52.91 82 LEU A CA 1
ATOM 651 C C . LEU A 1 82 ? -27.575 12.076 6.255 1.00 52.91 82 LEU A C 1
ATOM 653 O O . LEU A 1 82 ? -28.563 12.683 6.657 1.00 52.91 82 LEU A O 1
ATOM 657 N N . THR A 1 83 ? -26.519 12.737 5.770 1.00 60.62 83 THR A N 1
ATOM 658 C CA . THR A 1 83 ? -26.510 14.203 5.642 1.00 60.62 83 THR A CA 1
ATOM 659 C C . THR A 1 83 ? -27.032 14.657 4.273 1.00 60.62 83 THR A C 1
ATOM 661 O O . THR A 1 83 ? -26.551 14.241 3.214 1.00 60.62 83 THR A O 1
ATOM 664 N N . GLU A 1 84 ? -28.030 15.549 4.285 1.00 54.09 84 GLU A N 1
ATOM 665 C CA . GLU A 1 84 ? -28.664 16.128 3.086 1.00 54.09 84 GLU A CA 1
ATOM 666 C C . GLU A 1 84 ? -27.650 16.784 2.125 1.00 54.09 84 GLU A C 1
ATOM 668 O O . GLU A 1 84 ? -27.835 16.784 0.904 1.00 54.09 84 GLU A O 1
ATOM 673 N N . GLU A 1 85 ? -26.533 17.287 2.658 1.00 57.62 85 GLU A N 1
ATOM 674 C CA . GLU A 1 85 ? -25.459 17.949 1.909 1.00 57.62 85 GLU A CA 1
ATOM 675 C C . GLU A 1 85 ? -24.764 17.024 0.897 1.00 57.62 85 GLU A C 1
ATOM 677 O O . GLU A 1 85 ? -24.377 17.465 -0.190 1.00 57.62 85 GLU A O 1
ATOM 682 N N . ARG A 1 86 ? -24.650 15.719 1.190 1.00 55.25 86 ARG A N 1
ATOM 683 C CA . ARG A 1 86 ? -23.954 14.763 0.312 1.00 55.25 86 ARG A CA 1
ATOM 684 C C . ARG A 1 86 ? -24.861 14.188 -0.781 1.00 55.25 86 ARG A C 1
ATOM 686 O O . ARG A 1 86 ? -24.356 13.839 -1.851 1.00 55.25 86 ARG A O 1
ATOM 693 N N . MET A 1 87 ? -26.188 14.168 -0.589 1.00 57.66 87 MET A N 1
ATOM 694 C CA . MET A 1 87 ? -27.146 13.757 -1.635 1.00 57.66 87 MET A CA 1
ATOM 695 C C . MET A 1 87 ? -27.094 14.671 -2.870 1.00 57.66 87 MET A C 1
ATOM 697 O O . MET A 1 87 ? -27.263 14.192 -3.993 1.00 57.66 87 MET A O 1
ATOM 701 N N . LYS A 1 88 ? -26.778 15.962 -2.692 1.00 60.25 88 LYS A N 1
ATOM 702 C CA . LYS A 1 88 ? -26.619 16.926 -3.797 1.00 60.25 88 LYS A CA 1
ATOM 703 C C . LYS A 1 88 ? -25.361 16.690 -4.644 1.00 60.25 88 LYS A C 1
ATOM 705 O O . LYS A 1 88 ? -25.343 17.055 -5.816 1.00 60.25 88 LYS A O 1
ATOM 710 N N . ASN A 1 89 ? -24.330 16.032 -4.106 1.00 58.22 89 ASN A N 1
ATOM 711 C CA . ASN A 1 89 ? -23.006 15.932 -4.737 1.00 58.22 89 ASN A CA 1
ATOM 712 C C . ASN A 1 89 ? -22.780 14.624 -5.535 1.00 58.22 89 ASN A C 1
ATOM 714 O O . ASN A 1 89 ? -21.651 14.223 -5.817 1.00 58.22 89 ASN A O 1
ATOM 718 N N . LYS A 1 90 ? -23.863 13.924 -5.901 1.00 53.38 90 LYS A N 1
ATOM 719 C CA . LYS A 1 90 ? -23.835 12.584 -6.522 1.00 53.38 90 LYS A CA 1
ATOM 720 C C . LYS A 1 90 ? -23.351 12.553 -7.986 1.00 53.38 90 LYS A C 1
ATOM 722 O O . LYS A 1 90 ? -23.159 11.470 -8.527 1.00 53.38 90 LYS A O 1
ATOM 727 N N . HIS A 1 91 ? -23.119 13.708 -8.618 1.00 47.97 91 HIS A N 1
ATOM 728 C CA . HIS A 1 91 ? -22.848 13.819 -10.061 1.00 47.97 91 HIS A CA 1
ATOM 729 C C . HIS A 1 91 ? -21.360 13.962 -10.456 1.00 47.97 91 HIS A C 1
ATOM 731 O O . HIS A 1 91 ? -21.072 14.116 -11.640 1.00 47.97 91 HIS A O 1
ATOM 737 N N . SER A 1 92 ? -20.396 13.899 -9.527 1.00 49.69 92 SER A N 1
ATOM 738 C CA . SER A 1 92 ? -18.965 14.100 -9.853 1.00 49.69 92 SER A CA 1
ATOM 739 C C . SER A 1 92 ? -18.112 12.823 -9.896 1.00 49.69 92 SER A C 1
ATOM 741 O O . SER A 1 92 ? -16.938 12.873 -10.272 1.00 49.69 92 SER A O 1
ATOM 743 N N . TRP A 1 93 ? -18.680 11.657 -9.580 1.00 46.09 93 TRP A N 1
ATOM 744 C C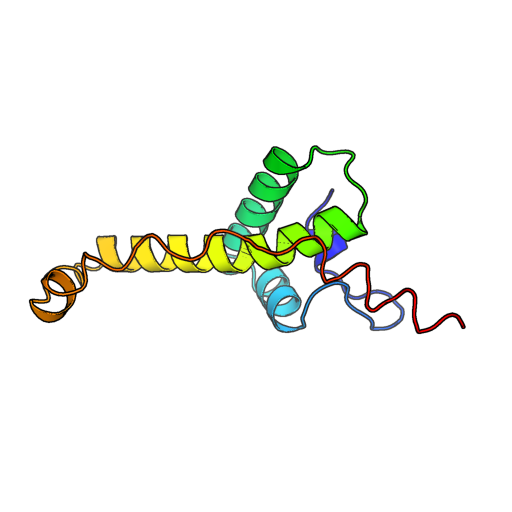A . TRP A 1 93 ? -17.936 10.397 -9.483 1.00 46.09 93 TRP A CA 1
ATOM 745 C C . TRP A 1 93 ? -17.720 9.754 -10.858 1.00 46.09 93 TRP A C 1
ATOM 747 O O . TRP A 1 93 ? -18.315 8.737 -11.198 1.00 46.09 93 TRP A O 1
ATOM 757 N N . GLY A 1 94 ? -16.878 10.379 -11.682 1.00 49.81 94 GLY A N 1
ATOM 758 C CA . GLY A 1 94 ? -16.572 9.861 -13.019 1.00 49.81 94 GLY A CA 1
ATOM 759 C C . GLY A 1 94 ? -15.366 10.460 -13.740 1.00 49.81 94 GLY A C 1
ATOM 760 O O . GLY A 1 94 ? -15.116 10.080 -14.884 1.00 49.81 94 GLY A O 1
ATOM 761 N N . LYS A 1 95 ? -14.600 11.374 -13.131 1.00 49.22 95 LYS A N 1
ATOM 762 C CA . LYS A 1 95 ? -13.477 12.035 -13.817 1.00 49.22 95 LYS A CA 1
ATOM 763 C C . LYS A 1 95 ? -12.200 12.055 -12.983 1.00 49.22 95 LYS A C 1
ATOM 765 O O . LYS A 1 95 ? -11.825 13.087 -12.452 1.00 49.22 95 LYS A O 1
ATOM 770 N N . HIS A 1 96 ? -11.512 10.919 -12.936 1.00 43.41 96 HIS A N 1
ATOM 771 C CA . HIS A 1 96 ? -10.048 10.900 -13.033 1.00 43.41 96 HIS A CA 1
ATOM 772 C C . HIS A 1 96 ? -9.582 9.495 -13.438 1.00 43.41 96 HIS A C 1
ATOM 774 O O . HIS A 1 96 ? -9.004 8.733 -12.668 1.00 43.41 96 HIS A O 1
ATOM 780 N N . ARG A 1 97 ? -9.894 9.111 -14.681 1.00 50.34 97 ARG A N 1
ATOM 781 C CA . ARG A 1 97 ? -9.096 8.089 -15.363 1.00 50.34 97 ARG A CA 1
ATOM 782 C C . ARG A 1 97 ? -7.771 8.743 -15.741 1.00 50.34 97 ARG A C 1
ATOM 784 O O . ARG A 1 97 ? -7.783 9.886 -16.181 1.00 50.34 97 ARG A O 1
ATOM 791 N N . VAL A 1 98 ? -6.692 7.975 -15.602 1.00 47.50 98 VAL A N 1
ATOM 792 C CA . VAL A 1 98 ? -5.294 8.271 -15.963 1.00 47.50 98 VAL A CA 1
ATOM 793 C C . VAL A 1 98 ? -4.425 8.627 -14.749 1.00 47.50 98 VAL A C 1
ATOM 795 O O . VAL A 1 98 ? -4.088 9.777 -14.488 1.00 47.50 98 VAL A O 1
ATOM 798 N N . CYS A 1 99 ? -3.971 7.598 -14.032 1.00 44.19 99 CYS A N 1
ATOM 799 C CA . CYS A 1 99 ? -2.610 7.618 -13.504 1.00 44.19 99 CYS A CA 1
ATOM 800 C C . CYS A 1 99 ? -1.681 7.489 -14.722 1.00 44.19 99 CYS A C 1
ATOM 802 O O . CYS A 1 99 ? -1.506 6.400 -15.263 1.00 44.19 99 CYS A O 1
ATOM 804 N N . ASN A 1 100 ? -1.164 8.623 -15.205 1.00 41.56 100 ASN A N 1
ATOM 805 C CA . ASN A 1 100 ? -0.201 8.688 -16.304 1.00 41.56 100 ASN A CA 1
ATOM 806 C C . ASN A 1 100 ? 1.067 7.923 -15.905 1.00 41.56 100 ASN A C 1
ATOM 808 O O . ASN A 1 100 ? 1.973 8.466 -15.275 1.00 41.56 100 ASN A O 1
ATOM 812 N N . HIS A 1 101 ? 1.124 6.649 -16.285 1.00 46.66 101 HIS A N 1
ATOM 813 C CA . HIS A 1 101 ? 2.311 5.812 -16.171 1.00 46.66 101 HIS A CA 1
ATOM 814 C C . HIS A 1 101 ? 3.486 6.392 -16.997 1.00 46.66 101 HIS A C 1
ATOM 816 O O . HIS A 1 101 ? 4.652 6.119 -16.704 1.00 46.66 101 HIS A O 1
ATOM 822 N N . ASP A 1 102 ? 3.200 7.254 -17.975 1.00 42.03 102 ASP A N 1
ATOM 823 C CA . ASP A 1 102 ? 4.182 7.760 -18.937 1.00 42.03 102 ASP A CA 1
ATOM 824 C C . ASP A 1 102 ? 4.982 8.987 -18.460 1.00 42.03 102 ASP A C 1
ATOM 826 O O . ASP A 1 102 ? 6.019 9.306 -19.037 1.00 42.03 102 ASP A O 1
ATOM 830 N N . LEU A 1 103 ? 4.589 9.648 -17.362 1.00 43.06 103 LEU A N 1
ATOM 831 C CA . LEU A 1 103 ? 5.267 10.872 -16.893 1.00 43.06 103 LEU A CA 1
ATOM 832 C C . LEU A 1 103 ? 6.458 10.634 -15.951 1.00 43.06 103 LEU A C 1
ATOM 834 O O . LEU A 1 103 ? 7.245 11.549 -15.725 1.00 43.06 103 LEU A O 1
ATOM 838 N N . TYR A 1 104 ? 6.637 9.422 -15.413 1.00 46.84 104 TYR A N 1
ATOM 839 C CA . TYR A 1 104 ? 7.776 9.131 -14.525 1.00 46.84 104 TYR A CA 1
ATOM 840 C C . TYR A 1 104 ? 9.025 8.634 -15.277 1.00 46.84 104 TYR A C 1
ATOM 842 O O . TYR A 1 104 ? 10.125 8.618 -14.721 1.00 46.84 104 TYR A O 1
ATOM 850 N N . ILE A 1 105 ? 8.874 8.230 -16.543 1.00 48.03 105 ILE A N 1
ATOM 851 C CA . ILE A 1 105 ? 9.987 7.756 -17.380 1.00 48.03 105 ILE A CA 1
ATOM 852 C C . ILE A 1 105 ? 10.767 8.946 -17.969 1.00 48.03 105 ILE A C 1
ATOM 854 O O . ILE A 1 105 ? 11.991 8.891 -18.055 1.00 48.03 105 ILE A O 1
ATOM 858 N N . SER A 1 106 ? 10.101 10.062 -18.275 1.00 43.78 106 SER A N 1
ATOM 859 C CA . SER A 1 106 ? 10.720 11.234 -18.913 1.00 43.78 106 SER A CA 1
ATOM 860 C C . SER A 1 106 ? 11.584 12.099 -17.984 1.00 43.78 106 SER A C 1
ATOM 862 O O . SER A 1 106 ? 12.452 12.819 -18.467 1.00 43.78 106 SER A O 1
ATOM 864 N N . GLN A 1 107 ? 11.420 12.016 -16.658 1.00 44.25 107 GLN A N 1
ATOM 865 C CA . GLN A 1 107 ? 12.207 12.835 -15.719 1.00 44.25 107 GLN A CA 1
ATOM 866 C C . GLN A 1 107 ? 13.558 12.222 -15.314 1.00 44.25 107 GLN A C 1
ATOM 868 O O . GLN A 1 107 ? 14.426 12.948 -14.841 1.00 44.25 107 GLN A O 1
ATOM 873 N N . ASN A 1 108 ? 13.776 10.915 -15.513 1.00 47.31 108 ASN A N 1
ATOM 874 C CA . ASN A 1 108 ? 15.050 10.259 -15.166 1.00 47.31 108 ASN A CA 1
ATOM 875 C C . ASN A 1 108 ? 16.012 10.078 -16.352 1.00 47.31 108 ASN A C 1
ATOM 877 O O . ASN A 1 108 ? 17.163 9.716 -16.137 1.00 47.31 108 ASN A O 1
ATOM 881 N N . LEU A 1 109 ? 15.576 10.343 -17.588 1.00 45.97 109 LEU A N 1
ATOM 882 C CA . LEU A 1 109 ? 16.450 10.310 -18.769 1.00 45.97 109 LEU A CA 1
ATOM 883 C C . LEU A 1 109 ? 17.219 11.625 -18.988 1.00 45.97 109 LEU A C 1
ATOM 885 O O . LEU A 1 109 ? 18.257 11.608 -19.635 1.00 45.97 109 LEU A O 1
ATOM 889 N N . ASN A 1 110 ? 16.787 12.731 -18.372 1.00 43.25 110 ASN A N 1
ATOM 890 C CA . ASN A 1 110 ? 17.452 14.040 -18.466 1.00 43.25 110 ASN A CA 1
ATOM 891 C C . ASN A 1 110 ? 18.513 14.295 -17.374 1.00 43.25 110 ASN A C 1
ATOM 893 O O . ASN A 1 110 ? 18.996 15.413 -17.246 1.00 43.25 110 ASN A O 1
ATOM 897 N N . GLN A 1 111 ? 18.869 13.293 -16.560 1.00 44.03 111 GLN A N 1
ATOM 898 C CA . GLN A 1 111 ? 19.981 13.392 -15.592 1.00 44.03 111 GLN A CA 1
ATOM 899 C C . GLN A 1 111 ? 21.235 12.618 -16.036 1.00 44.03 111 GLN A C 1
ATOM 901 O O . GLN A 1 111 ? 22.167 12.455 -15.253 1.00 44.03 111 GLN A O 1
ATOM 906 N N . LEU A 1 112 ? 21.253 12.120 -17.277 1.00 49.97 112 LEU A N 1
ATOM 907 C CA . LEU A 1 112 ? 22.366 11.364 -17.866 1.00 49.97 112 LEU A CA 1
ATOM 908 C C . LEU A 1 112 ? 22.877 11.968 -19.190 1.00 49.97 112 LEU A C 1
ATOM 910 O O . LEU A 1 112 ? 23.601 11.289 -19.915 1.00 49.97 112 LEU A O 1
ATOM 914 N N . SER A 1 113 ? 22.518 13.221 -19.495 1.00 39.53 113 SER A N 1
ATOM 915 C CA . SER A 1 113 ? 23.091 14.007 -20.600 1.00 39.53 113 SER A CA 1
ATOM 916 C C . SER A 1 113 ? 24.015 15.094 -20.077 1.00 39.53 113 SER A C 1
ATOM 918 O O . SER A 1 113 ? 23.532 15.848 -19.199 1.00 39.53 113 SER A O 1
#

Foldseek 3Di:
DDLCQQLDQDPVRDHNDDPVLVVLCVVDDPSVVLLVVLLVVLCVVQPPPHDPVSSNVSSNVSSVVSVVVVVVVVCVVVVVPPDPVVVVVPPPPPDDDDPPPPVVVVVVVVVPD